Protein AF-A0A343E786-F1 (afdb_monomer)

Radius of gyration: 25.36 Å; Cα contacts (8 Å, |Δi|>4): 17; chains: 1; bounding box: 59×35×60 Å

Organism: NCBI:txid471962

Solvent-accessible surface area (backbone atoms only — not comparable to full-atom values): 7262 Å² total; per-residue (Å²): 108,72,67,60,55,49,54,53,51,52,54,51,52,49,53,52,51,53,51,51,50,52,52,62,74,66,58,67,91,72,86,54,70,80,75,73,48,86,94,44,97,90,54,79,85,86,65,75,90,76,69,88,79,62,67,61,64,50,50,46,53,52,52,50,53,54,52,52,54,54,51,61,66,49,60,57,58,75,70,43,60,86,80,46,57,68,69,60,50,52,53,55,52,52,51,52,51,49,52,54,52,52,52,51,52,50,44,48,75,70,47,66,73,59,77,80,130

pLDDT: mean 86.16, std 11.01, range [51.53, 97.62]

Structure (mmCIF, N/CA/C/O backbone):
data_AF-A0A343E786-F1
#
_entry.id   AF-A0A343E786-F1
#
loop_
_atom_site.group_PDB
_atom_site.id
_atom_site.type_symbol
_atom_site.label_atom_id
_atom_site.label_alt_id
_atom_site.label_comp_id
_atom_site.label_asym_id
_atom_site.label_entity_id
_atom_site.label_seq_id
_atom_site.pdbx_PDB_ins_code
_atom_site.Cartn_x
_atom_site.Cartn_y
_atom_site.Cartn_z
_atom_site.occupancy
_atom_site.B_iso_or_equiv
_atom_site.auth_seq_id
_atom_site.auth_comp_id
_atom_site.auth_asym_id
_atom_site.auth_atom_id
_atom_site.pdbx_PDB_model_num
ATOM 1 N N . MET A 1 1 ? 20.091 -15.163 8.554 1.00 74.44 1 MET A N 1
ATOM 2 C CA . MET A 1 1 ? 18.678 -15.595 8.678 1.00 74.44 1 MET A CA 1
ATOM 3 C C . MET A 1 1 ? 18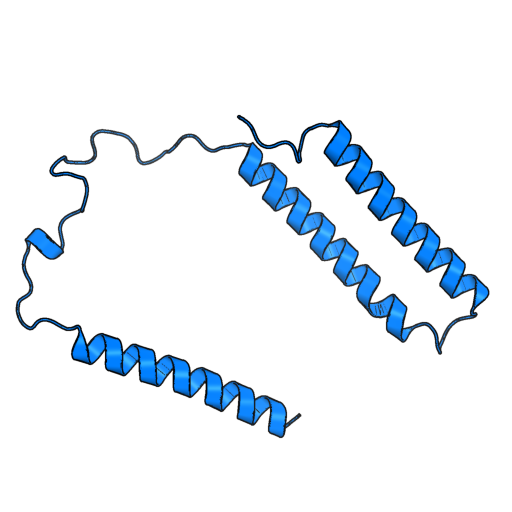.276 -15.895 10.117 1.00 74.44 1 MET A C 1
ATOM 5 O O . MET A 1 1 ? 17.284 -15.334 10.552 1.00 74.44 1 MET A O 1
ATOM 9 N N . LEU A 1 2 ? 19.052 -16.677 10.879 1.00 87.12 2 LEU A N 1
ATOM 10 C CA . LEU A 1 2 ? 18.702 -17.059 12.259 1.00 87.12 2 LEU A CA 1
ATOM 11 C C . LEU A 1 2 ? 18.539 -15.867 13.230 1.00 87.12 2 LEU A C 1
ATOM 13 O O . LEU A 1 2 ? 17.633 -15.849 14.055 1.00 87.12 2 LEU A O 1
ATOM 17 N N . VAL A 1 3 ? 19.351 -14.816 13.081 1.00 92.94 3 VAL A N 1
ATOM 18 C CA . VAL A 1 3 ? 19.197 -13.568 13.858 1.00 92.94 3 VAL A CA 1
ATOM 19 C C . VAL A 1 3 ? 17.880 -12.848 13.528 1.00 92.94 3 VAL A C 1
ATOM 21 O O . VAL A 1 3 ? 17.200 -12.367 14.427 1.00 92.94 3 VAL A O 1
ATOM 24 N N . LEU A 1 4 ? 17.471 -12.831 12.254 1.00 92.25 4 LEU A N 1
ATOM 25 C CA . LEU A 1 4 ? 16.225 -12.193 11.809 1.00 92.25 4 LEU A CA 1
ATOM 26 C C . LEU A 1 4 ? 14.988 -12.933 12.352 1.00 92.25 4 LEU A C 1
ATOM 28 O O . LEU A 1 4 ? 14.027 -12.308 12.801 1.00 92.25 4 LEU A O 1
ATOM 32 N N . SER A 1 5 ? 15.029 -14.270 12.365 1.00 92.38 5 SER A N 1
ATOM 33 C CA . SER A 1 5 ? 13.965 -15.086 12.961 1.00 92.38 5 SER A CA 1
ATOM 34 C C . SER A 1 5 ? 13.887 -14.919 14.480 1.00 92.38 5 SER A C 1
ATOM 36 O O . SER A 1 5 ? 12.795 -14.904 15.032 1.00 92.38 5 SER A O 1
ATOM 38 N N . ILE A 1 6 ? 15.023 -14.738 15.165 1.00 95.62 6 ILE A N 1
ATOM 39 C CA . ILE A 1 6 ? 15.025 -14.479 16.612 1.00 95.62 6 ILE A CA 1
ATOM 40 C C . ILE A 1 6 ? 14.413 -13.109 16.913 1.00 95.62 6 ILE A C 1
ATOM 42 O O . ILE A 1 6 ? 13.552 -13.011 17.781 1.00 95.62 6 ILE A O 1
ATOM 46 N N . ILE A 1 7 ? 14.806 -12.060 16.184 1.00 95.88 7 ILE A N 1
ATOM 47 C CA . ILE A 1 7 ? 14.280 -10.706 16.410 1.00 95.88 7 ILE A CA 1
ATOM 48 C C . ILE A 1 7 ? 12.763 -10.662 16.170 1.00 95.88 7 ILE A C 1
ATOM 50 O O . ILE A 1 7 ? 12.037 -10.123 17.000 1.00 95.88 7 ILE A O 1
ATOM 54 N N . SER A 1 8 ? 12.274 -11.273 15.086 1.00 95.19 8 SER A N 1
ATOM 55 C CA . SER A 1 8 ? 10.829 -11.345 14.800 1.00 95.19 8 SER A CA 1
ATOM 56 C C . SER A 1 8 ? 10.049 -12.172 15.828 1.00 95.19 8 SER A C 1
ATOM 58 O O . SER A 1 8 ? 8.943 -11.793 16.209 1.00 95.19 8 SER A O 1
ATOM 60 N N . ALA A 1 9 ? 10.623 -13.266 16.338 1.00 96.19 9 ALA A N 1
ATOM 61 C CA . ALA A 1 9 ? 10.004 -14.032 17.417 1.00 96.19 9 ALA A CA 1
ATOM 62 C C . ALA A 1 9 ? 9.908 -13.212 18.714 1.00 96.19 9 ALA A C 1
ATOM 64 O O . ALA A 1 9 ? 8.865 -13.206 19.365 1.00 96.19 9 ALA A O 1
ATOM 65 N N . VAL A 1 10 ? 10.967 -12.478 19.072 1.00 97.12 10 VAL A N 1
ATOM 66 C CA . VAL A 1 10 ? 10.987 -11.630 20.273 1.00 97.12 10 VAL A CA 1
ATOM 67 C C . VAL A 1 10 ? 9.942 -10.517 20.185 1.00 97.12 10 VAL A C 1
ATOM 69 O O . VAL A 1 10 ? 9.214 -10.303 21.154 1.00 97.12 10 VAL A O 1
ATOM 72 N N . THR A 1 11 ? 9.814 -9.833 19.043 1.00 96.81 11 THR A N 1
ATOM 73 C CA . THR A 1 11 ? 8.811 -8.764 18.884 1.00 96.81 11 THR A CA 1
ATOM 74 C C . THR A 1 11 ? 7.382 -9.300 18.940 1.00 96.81 11 THR A C 1
ATOM 76 O O . THR A 1 11 ? 6.526 -8.681 19.574 1.00 96.81 11 THR A O 1
ATOM 79 N N . PHE A 1 12 ? 7.123 -10.472 18.355 1.00 97.12 12 PHE A N 1
ATOM 80 C CA . PHE A 1 12 ? 5.813 -11.119 18.429 1.00 97.12 12 PHE A CA 1
ATOM 81 C C . PHE A 1 12 ? 5.450 -11.536 19.863 1.00 97.12 12 PHE A C 1
ATOM 83 O O . PHE A 1 12 ? 4.342 -11.266 20.329 1.00 97.12 12 PHE A O 1
ATOM 90 N N . ILE A 1 13 ? 6.399 -12.130 20.596 1.00 97.56 13 ILE A N 1
ATOM 91 C CA . ILE A 1 13 ? 6.211 -12.502 22.006 1.00 97.56 13 ILE A CA 1
ATOM 92 C C . ILE A 1 13 ? 5.944 -11.258 22.857 1.00 97.56 13 ILE A C 1
ATOM 94 O O . ILE A 1 13 ? 5.035 -11.272 23.684 1.00 97.56 13 ILE A O 1
ATOM 98 N N . LEU A 1 14 ? 6.682 -10.168 22.636 1.00 97.62 14 LEU A N 1
ATOM 99 C CA . LEU A 1 14 ? 6.469 -8.914 23.356 1.00 97.62 14 LEU A CA 1
ATOM 100 C C . LEU A 1 14 ? 5.043 -8.380 23.141 1.00 97.62 14 LEU A C 1
ATOM 102 O O . LEU A 1 14 ? 4.367 -8.046 24.113 1.00 97.62 14 LEU A O 1
ATOM 106 N N . ALA A 1 15 ? 4.565 -8.347 21.892 1.00 97.31 15 ALA A N 1
ATOM 107 C CA . ALA A 1 15 ? 3.210 -7.898 21.570 1.00 97.31 15 ALA A CA 1
ATOM 108 C C . ALA A 1 15 ? 2.137 -8.752 22.274 1.00 97.31 15 ALA A C 1
ATOM 110 O O . ALA A 1 15 ? 1.197 -8.209 22.859 1.00 97.31 15 ALA A O 1
ATOM 111 N N . LEU A 1 16 ? 2.310 -10.079 22.295 1.00 97.06 16 LEU A N 1
ATOM 112 C CA . LEU A 1 16 ? 1.420 -10.997 23.014 1.00 97.06 16 LEU A CA 1
ATOM 113 C C . LEU A 1 16 ? 1.440 -10.770 24.531 1.00 97.06 16 LEU A C 1
ATOM 115 O O . LEU A 1 16 ? 0.386 -10.750 25.170 1.00 97.06 16 LEU A O 1
ATOM 119 N N . VAL A 1 17 ? 2.618 -10.578 25.126 1.00 97.50 17 VAL A N 1
ATOM 120 C CA . VAL A 1 17 ? 2.754 -10.328 26.568 1.00 97.50 17 VAL A CA 1
ATOM 121 C C . VAL A 1 17 ? 2.064 -9.020 26.950 1.00 97.50 17 VAL A C 1
ATOM 123 O O . VAL A 1 17 ? 1.273 -8.997 27.889 1.00 97.50 17 VAL A O 1
ATOM 126 N N . VAL A 1 18 ? 2.278 -7.944 26.191 1.00 97.06 18 VAL A N 1
ATOM 127 C CA . VAL A 1 18 ? 1.619 -6.655 26.452 1.00 97.06 18 VAL A CA 1
ATOM 128 C C . VAL A 1 18 ? 0.099 -6.778 26.318 1.00 97.06 18 VAL A C 1
ATOM 130 O O . VAL A 1 18 ? -0.629 -6.314 27.195 1.00 97.06 18 VAL A O 1
ATOM 133 N N . MET A 1 19 ? -0.392 -7.454 25.274 1.00 95.69 19 MET A N 1
ATOM 134 C CA . MET A 1 19 ? -1.827 -7.671 25.070 1.00 95.69 19 MET A CA 1
ATOM 135 C C . MET A 1 19 ? -2.458 -8.495 26.201 1.00 95.69 19 MET A C 1
ATOM 137 O O . MET A 1 19 ? -3.528 -8.142 26.700 1.00 95.69 19 MET A O 1
ATOM 141 N N . THR A 1 20 ? -1.800 -9.570 26.645 1.00 94.19 20 THR A N 1
ATOM 142 C CA . THR A 1 20 ? -2.316 -10.410 27.737 1.00 94.19 20 THR A CA 1
ATOM 143 C C . THR A 1 20 ? -2.324 -9.660 29.064 1.00 94.19 20 THR A C 1
ATOM 145 O O . THR A 1 20 ? -3.360 -9.646 29.727 1.00 94.19 20 THR A O 1
ATOM 148 N N . ILE A 1 21 ? -1.247 -8.950 29.412 1.00 95.88 21 ILE A N 1
ATOM 149 C CA . ILE A 1 21 ? -1.190 -8.097 30.608 1.00 95.88 21 ILE A CA 1
ATOM 150 C C . ILE A 1 21 ? -2.307 -7.046 30.562 1.00 95.88 21 ILE A C 1
ATOM 152 O O . ILE A 1 21 ? -3.079 -6.943 31.513 1.00 95.88 21 ILE A O 1
ATOM 156 N N . ALA A 1 22 ? -2.474 -6.327 29.448 1.00 94.56 22 ALA A N 1
ATOM 157 C CA . ALA A 1 22 ? -3.540 -5.334 29.297 1.00 94.56 22 ALA A CA 1
ATOM 158 C C . ALA A 1 22 ? -4.944 -5.950 29.447 1.00 94.56 22 ALA A C 1
ATOM 160 O O . ALA A 1 22 ? -5.816 -5.371 30.100 1.00 94.56 22 ALA A O 1
ATOM 161 N N . SER A 1 23 ? -5.174 -7.145 28.897 1.00 89.69 23 SER A N 1
ATOM 162 C CA . SER A 1 23 ? -6.455 -7.850 29.032 1.00 89.69 23 SER A CA 1
ATOM 163 C C . SER A 1 23 ? -6.734 -8.300 30.472 1.00 89.69 23 SER A C 1
ATOM 165 O O . SER A 1 23 ? -7.863 -8.178 30.942 1.00 89.69 23 SER A O 1
ATOM 167 N N . ILE A 1 24 ? -5.707 -8.755 31.199 1.00 90.69 24 ILE A N 1
ATOM 168 C CA . ILE A 1 24 ? -5.826 -9.191 32.595 1.00 90.69 24 ILE A CA 1
ATOM 169 C C . ILE A 1 24 ? -6.071 -7.983 33.503 1.00 90.69 24 ILE A C 1
ATOM 171 O O . ILE A 1 24 ? -6.969 -8.034 34.339 1.00 90.69 24 ILE A O 1
ATOM 175 N N . LEU A 1 25 ? -5.337 -6.881 33.307 1.00 91.06 25 LEU A N 1
ATOM 176 C CA . LEU A 1 25 ? -5.511 -5.652 34.089 1.00 91.06 25 LEU A CA 1
ATOM 177 C C . LEU A 1 25 ? -6.853 -4.959 33.808 1.00 91.06 25 LEU A C 1
ATOM 179 O O . L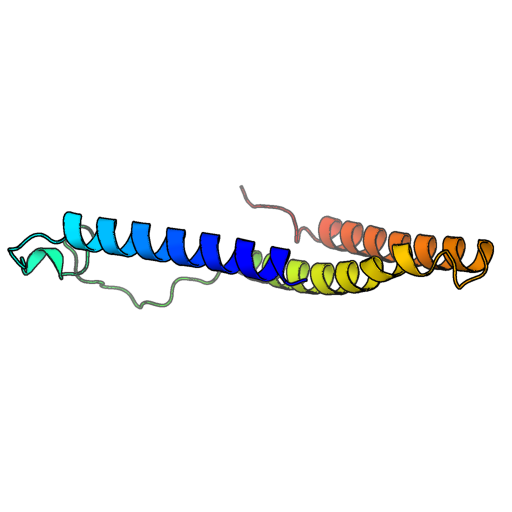EU A 1 25 ? -7.449 -4.390 34.719 1.00 91.06 25 LEU A O 1
ATOM 183 N N . SER A 1 26 ? -7.342 -4.983 32.563 1.00 86.31 26 SER A N 1
ATOM 184 C CA . SER A 1 26 ? -8.599 -4.315 32.183 1.00 86.31 26 SER A CA 1
ATOM 185 C C . SER A 1 26 ? -9.862 -5.120 32.509 1.00 86.31 26 SER A C 1
ATOM 187 O O . SER A 1 26 ? -10.973 -4.575 32.454 1.00 86.31 26 SER A O 1
ATOM 189 N N . LYS A 1 27 ? -9.728 -6.406 32.865 1.00 79.69 27 LYS A N 1
ATOM 190 C CA . LYS A 1 27 ? -10.865 -7.271 33.186 1.00 79.69 27 LYS A CA 1
ATOM 191 C C . LYS A 1 27 ? -11.525 -6.821 34.490 1.00 79.69 27 LYS A C 1
ATOM 193 O O . LYS A 1 27 ? -11.072 -7.131 35.587 1.00 79.69 27 LYS A O 1
ATOM 198 N N . LYS A 1 28 ? -12.652 -6.116 34.365 1.00 73.56 28 LYS A N 1
ATOM 199 C CA . LYS A 1 28 ? -13.544 -5.830 35.497 1.00 73.56 28 LYS A CA 1
ATOM 200 C C . LYS A 1 28 ? -14.244 -7.120 35.934 1.00 73.56 28 LYS A C 1
ATOM 202 O O . LYS A 1 28 ? -14.659 -7.919 35.099 1.00 73.56 28 LYS A O 1
ATOM 207 N N . THR A 1 29 ? -14.373 -7.311 37.243 1.00 67.50 29 THR A N 1
ATOM 208 C CA . THR A 1 29 ? -14.954 -8.515 37.863 1.00 67.50 29 THR A CA 1
ATOM 209 C C . THR A 1 29 ? -16.467 -8.624 37.683 1.00 67.50 29 THR A C 1
ATOM 211 O O . THR A 1 29 ? -17.006 -9.724 37.728 1.00 67.50 29 THR A O 1
ATOM 214 N N . ILE A 1 30 ? -17.149 -7.501 37.456 1.00 74.62 30 ILE A N 1
ATOM 215 C CA . ILE A 1 30 ? -18.603 -7.442 37.303 1.00 74.62 30 ILE A CA 1
ATOM 216 C C . ILE A 1 30 ? -18.940 -7.378 35.813 1.00 74.62 30 ILE A C 1
ATOM 218 O O . ILE A 1 30 ? -18.579 -6.423 35.120 1.00 74.62 30 ILE A O 1
ATOM 222 N N . SER A 1 31 ? -19.627 -8.409 35.323 1.00 72.50 31 SER A N 1
ATOM 223 C CA . SER A 1 31 ? -20.244 -8.425 33.999 1.00 72.50 31 SER A CA 1
ATOM 224 C C . SER A 1 31 ? -21.582 -7.690 34.058 1.00 72.50 31 SER A C 1
ATOM 226 O O . SER A 1 31 ? -22.578 -8.253 34.511 1.00 72.50 31 SER A O 1
ATOM 228 N N . ASP A 1 32 ? -21.597 -6.432 33.630 1.00 75.31 32 ASP A N 1
ATOM 229 C CA . ASP A 1 32 ? -22.829 -5.650 33.521 1.00 75.31 32 ASP A CA 1
ATOM 230 C C . ASP A 1 32 ? -23.544 -5.966 32.196 1.00 75.31 32 ASP A C 1
ATOM 232 O O . ASP A 1 32 ? -22.905 -6.015 31.140 1.00 75.31 32 ASP A O 1
ATOM 236 N N . ARG A 1 33 ? -24.864 -6.177 32.240 1.00 77.88 33 ARG A N 1
ATOM 237 C CA . ARG A 1 33 ? -25.690 -6.452 31.052 1.00 77.88 33 ARG A CA 1
ATOM 238 C C . ARG A 1 33 ? -25.626 -5.289 30.067 1.00 77.88 33 ARG A C 1
ATOM 240 O O . ARG A 1 33 ? -25.516 -5.520 28.868 1.00 77.88 33 ARG A O 1
ATOM 247 N N . GLU A 1 34 ? -25.611 -4.064 30.584 1.00 71.56 34 GLU A N 1
ATOM 248 C CA . GLU A 1 34 ? -25.561 -2.834 29.785 1.00 71.56 34 GLU A CA 1
ATOM 249 C C . GLU A 1 34 ? -24.186 -2.597 29.137 1.00 71.56 34 GLU A C 1
ATOM 251 O O . GLU A 1 34 ? -24.039 -1.752 28.262 1.00 71.56 34 GLU A O 1
ATOM 256 N N . LYS A 1 35 ? -23.156 -3.357 29.537 1.00 71.50 35 LYS A N 1
ATOM 257 C CA . LYS A 1 35 ? -21.857 -3.362 28.849 1.00 71.50 35 LYS A CA 1
ATOM 258 C C . LYS A 1 35 ? -21.835 -4.308 27.643 1.00 71.50 35 LYS A C 1
ATOM 260 O O . LYS A 1 35 ? -20.988 -4.170 26.766 1.00 71.50 35 LYS A O 1
ATOM 265 N N . ASN A 1 36 ? -22.744 -5.281 27.630 1.00 76.19 36 ASN A N 1
ATOM 266 C CA . ASN A 1 36 ? -22.876 -6.274 26.569 1.00 76.19 36 ASN A CA 1
ATOM 267 C C . ASN A 1 36 ? -24.003 -5.927 25.579 1.00 76.19 36 ASN A C 1
ATOM 269 O O . ASN A 1 36 ? -24.213 -6.683 24.631 1.00 76.19 36 ASN A O 1
ATOM 273 N N . SER A 1 37 ? -24.740 -4.832 25.796 1.00 76.81 37 SER A N 1
ATOM 274 C CA . SER A 1 37 ? -25.741 -4.328 24.855 1.00 76.81 37 SER A CA 1
ATOM 275 C C . SER A 1 37 ? -25.085 -3.504 23.730 1.00 76.81 37 SER A C 1
ATOM 277 O O . SER A 1 37 ? -23.963 -3.012 23.889 1.00 76.81 37 SER A O 1
ATOM 279 N N . PRO A 1 38 ? -25.739 -3.368 22.561 1.00 76.00 38 PRO A N 1
ATOM 280 C CA . PRO A 1 38 ? -25.240 -2.541 21.466 1.00 76.00 38 PRO A CA 1
ATOM 281 C 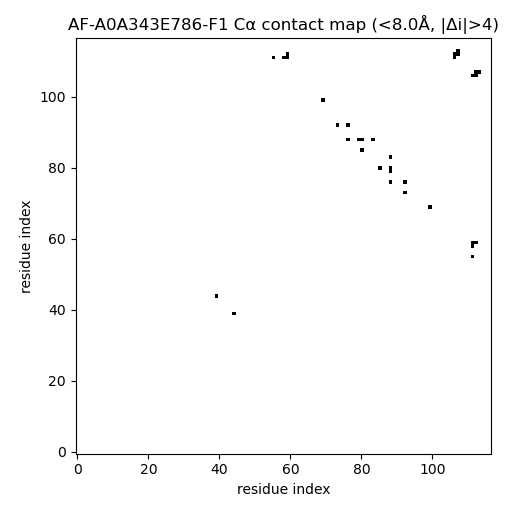C . PRO A 1 38 ? -25.115 -1.072 21.890 1.00 76.00 38 PRO A C 1
ATOM 283 O O . PRO A 1 38 ? -26.069 -0.465 22.377 1.00 76.00 38 PRO A O 1
ATOM 286 N N . TYR A 1 39 ? -23.937 -0.485 21.684 1.00 66.38 39 TYR A N 1
ATOM 287 C CA . TYR A 1 39 ? -23.691 0.931 21.950 1.00 66.38 39 TYR A CA 1
ATOM 288 C C . TYR A 1 39 ? -24.182 1.790 20.779 1.00 66.38 39 TYR A C 1
ATOM 290 O O . TYR A 1 39 ? -23.394 2.224 19.946 1.00 66.38 39 TYR A O 1
ATOM 298 N N . GLU A 1 40 ? -25.483 2.054 20.725 1.00 63.50 40 GLU A N 1
ATOM 299 C CA . GLU A 1 40 ? -26.092 2.925 19.712 1.00 63.50 40 GLU A CA 1
ATOM 300 C C . GLU A 1 40 ? -26.974 3.978 20.380 1.00 63.50 40 GLU A C 1
ATOM 302 O O . GLU A 1 40 ? -28.189 3.910 20.302 1.00 63.50 40 GLU A O 1
ATOM 307 N N . CYS A 1 41 ? -26.392 4.942 21.102 1.00 66.56 41 CYS A N 1
ATOM 308 C CA . CYS A 1 41 ? -27.121 6.117 21.618 1.00 66.56 41 CYS A CA 1
ATOM 309 C C . CYS A 1 41 ? -28.467 5.850 22.354 1.00 66.56 41 CYS A C 1
ATOM 311 O O . CYS A 1 41 ? -29.244 6.784 22.534 1.00 66.56 41 CYS A O 1
ATOM 313 N N . GLY A 1 42 ? -28.737 4.618 22.814 1.00 62.72 42 GLY A N 1
ATOM 314 C CA . GLY A 1 42 ? -30.002 4.211 23.436 1.00 62.72 42 GLY A CA 1
ATOM 315 C C . GLY A 1 42 ? -31.144 3.821 22.481 1.00 62.72 42 GLY A C 1
ATOM 316 O O . GLY A 1 42 ? -32.281 3.743 22.943 1.00 62.72 42 GLY A O 1
ATOM 317 N N . PHE A 1 43 ? -30.888 3.576 21.191 1.00 59.75 43 PHE A N 1
ATOM 318 C CA . PHE A 1 43 ? -31.901 3.121 20.233 1.00 59.75 43 PHE A CA 1
ATOM 319 C C . PHE A 1 43 ? -31.584 1.726 19.695 1.00 59.75 43 PHE A C 1
ATOM 321 O O . PHE A 1 43 ? -30.440 1.425 19.375 1.00 59.75 43 PHE A O 1
ATOM 328 N N . ASP A 1 44 ? -32.614 0.889 19.561 1.00 64.31 44 ASP A N 1
ATOM 329 C CA . ASP A 1 44 ? -32.502 -0.349 18.791 1.00 64.31 44 ASP A CA 1
ATOM 330 C C . ASP A 1 44 ? -32.287 -0.007 17.305 1.00 64.31 44 ASP A C 1
ATOM 332 O O . ASP A 1 44 ? -32.950 0.915 16.802 1.00 64.31 44 ASP A O 1
ATOM 336 N N . PRO A 1 45 ? -31.416 -0.734 16.581 1.00 62.00 45 PRO A N 1
ATOM 337 C CA . PRO A 1 45 ? -31.147 -0.477 15.171 1.00 62.00 45 PRO A CA 1
ATOM 338 C C . PRO A 1 45 ? -32.445 -0.628 14.369 1.00 62.00 45 PRO A C 1
ATOM 340 O O . PRO A 1 45 ? -32.954 -1.730 14.163 1.00 62.00 45 PRO A O 1
ATOM 343 N N . LYS A 1 46 ? -33.014 0.507 13.948 1.00 59.25 46 LYS A N 1
ATOM 344 C CA . LYS A 1 46 ? -34.273 0.568 13.184 1.00 59.25 46 LYS A CA 1
ATOM 345 C C . LYS A 1 46 ? -34.091 0.275 11.698 1.00 59.25 46 LYS A 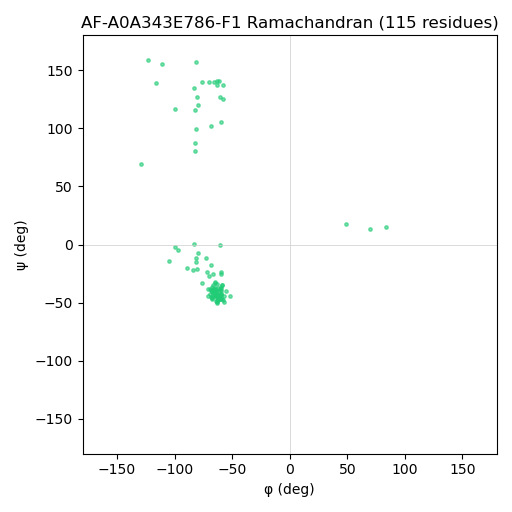C 1
ATOM 347 O O . LYS A 1 46 ? -35.060 -0.100 11.044 1.00 59.25 46 LYS A O 1
ATOM 352 N N . ASP A 1 47 ? -32.873 0.428 11.186 1.00 65.81 47 ASP A N 1
ATOM 353 C CA . ASP A 1 47 ? -32.572 0.336 9.762 1.00 65.81 47 ASP A CA 1
ATOM 354 C C . ASP A 1 47 ? -31.742 -0.902 9.417 1.00 65.81 47 ASP A C 1
ATOM 356 O O . ASP A 1 47 ? -31.027 -1.479 10.238 1.00 65.81 47 ASP A O 1
ATOM 360 N N . SER A 1 48 ? -31.848 -1.336 8.160 1.00 70.69 48 SER A N 1
ATOM 361 C CA . SER A 1 48 ? -31.074 -2.468 7.661 1.00 70.69 48 SER A CA 1
ATOM 362 C C . SER A 1 48 ? -29.573 -2.178 7.736 1.00 70.69 48 SER A C 1
ATOM 364 O O . SER A 1 48 ? -29.133 -1.106 7.331 1.00 70.69 48 SER A O 1
ATOM 366 N N . ALA A 1 49 ? -28.772 -3.177 8.111 1.00 69.62 49 ALA A N 1
ATOM 367 C CA . ALA A 1 49 ? -27.308 -3.092 8.180 1.00 69.62 49 ALA A CA 1
ATOM 368 C C . ALA A 1 49 ? -26.601 -2.783 6.836 1.00 69.62 49 ALA A C 1
ATOM 370 O O . ALA A 1 49 ? -25.373 -2.718 6.774 1.00 69.62 49 ALA A O 1
ATOM 371 N N . ARG A 1 50 ? -27.349 -2.629 5.734 1.00 71.19 50 ARG A N 1
ATOM 372 C CA . ARG A 1 50 ? -26.805 -2.255 4.427 1.00 71.19 50 ARG A CA 1
ATOM 373 C C . ARG A 1 50 ? -26.621 -0.744 4.369 1.00 71.19 50 ARG A C 1
ATOM 375 O O . ARG A 1 50 ? -27.491 -0.014 3.905 1.00 71.19 50 ARG A O 1
ATOM 382 N N . LEU A 1 51 ? -25.457 -0.303 4.826 1.00 71.00 51 LEU A N 1
ATOM 383 C CA . LEU A 1 51 ? -24.973 1.048 4.579 1.00 71.00 51 LEU A CA 1
ATOM 384 C C . LEU A 1 51 ? -24.776 1.251 3.066 1.00 71.00 51 LEU A C 1
ATOM 386 O O . LEU A 1 51 ? -24.318 0.326 2.383 1.00 71.00 51 LEU A O 1
ATOM 390 N N . PRO A 1 52 ? -25.112 2.433 2.521 1.00 75.06 52 PRO A N 1
ATOM 391 C CA . PRO A 1 52 ? -24.813 2.744 1.132 1.00 75.06 52 PRO A CA 1
ATOM 392 C C . PRO A 1 52 ? -23.302 2.632 0.903 1.00 75.06 52 PRO A C 1
ATOM 394 O O . PRO A 1 52 ? -22.496 3.237 1.609 1.00 75.06 52 PRO A O 1
ATOM 397 N N . PHE A 1 53 ? -22.921 1.818 -0.078 1.00 80.06 53 PHE A N 1
ATOM 398 C CA . PHE A 1 53 ? -21.527 1.583 -0.421 1.00 80.06 53 PHE A CA 1
ATOM 399 C C . PHE A 1 53 ? -20.997 2.726 -1.284 1.00 80.06 53 PHE A C 1
ATOM 401 O O . PHE A 1 53 ? -21.581 3.050 -2.322 1.00 80.06 53 PHE A O 1
ATOM 408 N N . SER A 1 54 ? -19.877 3.327 -0.890 1.00 84.88 54 SER A N 1
ATOM 409 C CA . SER A 1 54 ? -19.242 4.352 -1.708 1.00 84.88 54 SER A CA 1
ATOM 410 C C . SER A 1 54 ? -18.381 3.702 -2.795 1.00 84.88 54 SER A C 1
ATOM 412 O O . SER A 1 54 ? -17.355 3.070 -2.545 1.00 84.88 54 SER A O 1
ATOM 414 N N . LEU A 1 55 ? -18.774 3.914 -4.052 1.00 85.00 55 LEU A N 1
ATOM 415 C CA . LEU A 1 55 ? -18.008 3.454 -5.216 1.00 85.00 55 LEU A CA 1
ATOM 416 C C . LEU A 1 55 ? -16.590 4.045 -5.258 1.00 85.00 55 LEU A C 1
ATOM 418 O O . LEU A 1 55 ? -15.688 3.445 -5.828 1.00 85.00 55 LEU A O 1
ATOM 422 N N . ARG A 1 56 ? -16.366 5.196 -4.617 1.00 83.25 56 ARG A N 1
ATOM 423 C CA . ARG A 1 56 ? -15.052 5.848 -4.581 1.00 83.25 56 ARG A CA 1
ATOM 424 C C . ARG A 1 56 ? -14.024 5.065 -3.763 1.00 83.25 56 ARG A C 1
ATOM 426 O O . ARG A 1 56 ? -12.924 4.843 -4.253 1.00 83.25 56 ARG A O 1
ATOM 433 N N . PHE A 1 57 ? -14.380 4.570 -2.570 1.00 84.81 57 PHE A N 1
ATOM 434 C CA . PHE A 1 57 ? -13.452 3.736 -1.788 1.00 84.81 57 PHE A CA 1
ATOM 435 C C . PHE A 1 57 ? -13.146 2.415 -2.494 1.00 84.81 57 PHE A C 1
ATOM 437 O O . PHE A 1 57 ? -12.026 1.919 -2.415 1.00 84.81 57 PHE A O 1
ATOM 444 N N . PHE A 1 58 ? -14.115 1.879 -3.236 1.00 88.12 58 PHE A N 1
ATOM 445 C CA . PHE A 1 58 ? -13.890 0.708 -4.074 1.00 88.12 58 PHE A CA 1
ATOM 446 C C . PHE A 1 58 ? -12.886 0.966 -5.193 1.00 88.12 58 PHE A C 1
ATOM 448 O O . PHE A 1 58 ? -11.954 0.186 -5.359 1.00 88.12 58 PHE A O 1
ATOM 455 N N . LEU A 1 59 ? -13.057 2.063 -5.935 1.00 88.69 59 LEU A N 1
ATOM 456 C CA . LEU A 1 59 ? -12.154 2.426 -7.026 1.00 88.69 59 LEU A CA 1
ATOM 457 C C . LEU A 1 59 ? -10.723 2.626 -6.519 1.00 88.69 59 LEU A C 1
ATOM 459 O O . LEU A 1 59 ? -9.802 2.072 -7.109 1.00 88.69 59 LEU A O 1
ATOM 463 N N . ILE A 1 60 ? -10.541 3.303 -5.380 1.00 89.38 60 ILE A N 1
ATOM 464 C CA . ILE A 1 60 ? -9.219 3.465 -4.753 1.00 89.38 60 ILE A CA 1
ATOM 465 C C . ILE A 1 60 ? -8.602 2.103 -4.399 1.00 89.38 60 ILE A C 1
ATOM 467 O O . ILE A 1 60 ? -7.418 1.890 -4.646 1.00 89.38 60 ILE A O 1
ATOM 471 N N . ALA A 1 61 ? -9.384 1.162 -3.857 1.00 91.50 61 ALA A N 1
ATOM 472 C CA . ALA A 1 61 ? -8.886 -0.174 -3.525 1.00 91.50 61 ALA A CA 1
ATOM 473 C C . ALA A 1 61 ? -8.464 -0.978 -4.769 1.00 91.50 61 ALA A C 1
ATOM 475 O O . ALA A 1 61 ? -7.458 -1.685 -4.732 1.00 91.50 61 ALA A O 1
ATOM 476 N N . VAL A 1 62 ? -9.209 -0.857 -5.873 1.00 92.44 62 VAL A N 1
ATOM 477 C CA . VAL A 1 62 ? -8.867 -1.504 -7.151 1.00 92.44 62 VAL A CA 1
ATOM 478 C C . VAL A 1 62 ? -7.596 -0.897 -7.747 1.00 92.44 62 VAL A C 1
ATOM 480 O O . VAL A 1 62 ? -6.699 -1.641 -8.133 1.00 92.44 62 VAL A O 1
ATOM 483 N N . ILE A 1 63 ? -7.492 0.434 -7.766 1.00 92.00 63 ILE A N 1
ATOM 484 C CA . ILE A 1 63 ? -6.305 1.158 -8.239 1.00 92.00 63 ILE A CA 1
ATOM 485 C C . ILE A 1 63 ? -5.072 0.770 -7.411 1.00 92.00 63 ILE A C 1
ATOM 487 O O . ILE A 1 63 ? -4.030 0.429 -7.966 1.00 92.00 63 ILE A O 1
ATOM 491 N N . PHE A 1 64 ? -5.203 0.729 -6.080 1.00 92.00 64 PHE A N 1
ATOM 492 C CA . PHE A 1 64 ? -4.135 0.288 -5.182 1.00 92.00 64 PHE A CA 1
ATOM 493 C C . PHE A 1 64 ? -3.647 -1.129 -5.510 1.00 92.00 64 PHE A C 1
ATOM 495 O O . PHE A 1 64 ? -2.443 -1.360 -5.565 1.00 92.00 64 PHE A O 1
ATOM 502 N N . LEU A 1 65 ? -4.565 -2.067 -5.766 1.00 94.50 65 LEU A N 1
ATOM 503 C CA . LEU A 1 65 ? -4.211 -3.444 -6.113 1.00 94.50 65 LEU A CA 1
ATOM 504 C C . LEU A 1 65 ? -3.408 -3.508 -7.419 1.00 94.50 65 LEU A C 1
ATOM 506 O O . LEU A 1 65 ? -2.409 -4.223 -7.484 1.00 94.50 65 LEU A O 1
ATOM 510 N N . ILE A 1 66 ? -3.823 -2.762 -8.446 1.00 93.75 66 ILE A N 1
ATOM 511 C CA . ILE A 1 66 ? -3.119 -2.723 -9.736 1.00 93.75 66 ILE A CA 1
ATOM 512 C C . ILE A 1 66 ? -1.711 -2.144 -9.551 1.00 93.75 66 ILE A C 1
ATOM 514 O O . ILE A 1 66 ? -0.735 -2.780 -9.954 1.00 93.75 66 ILE A O 1
ATOM 518 N N . PHE A 1 67 ? -1.583 -1.002 -8.867 1.00 92.62 67 PHE A N 1
ATOM 519 C CA . PHE A 1 67 ? -0.276 -0.389 -8.615 1.00 92.62 67 PHE A CA 1
ATOM 520 C C . PHE A 1 67 ? 0.648 -1.257 -7.748 1.00 92.62 67 PHE A C 1
ATOM 522 O O . PHE A 1 67 ? 1.856 -1.264 -7.978 1.00 92.62 67 PHE A O 1
ATOM 529 N N . ASP A 1 68 ? 0.123 -2.024 -6.788 1.00 94.88 68 ASP A N 1
ATOM 530 C CA . ASP A 1 68 ? 0.929 -2.943 -5.969 1.00 94.88 68 ASP A CA 1
ATOM 531 C C . ASP A 1 68 ? 1.563 -4.063 -6.819 1.00 94.88 68 ASP A C 1
ATOM 533 O O . ASP A 1 68 ? 2.748 -4.396 -6.677 1.00 94.88 68 ASP A O 1
ATOM 537 N N . VAL A 1 69 ? 0.810 -4.590 -7.791 1.00 95.44 69 VAL A N 1
ATOM 538 C CA . VAL A 1 69 ? 1.323 -5.568 -8.763 1.00 95.44 69 VAL A CA 1
ATOM 539 C C . VAL A 1 69 ? 2.403 -4.944 -9.653 1.00 95.44 69 VAL A C 1
ATOM 541 O O . VAL A 1 69 ? 3.449 -5.559 -9.873 1.0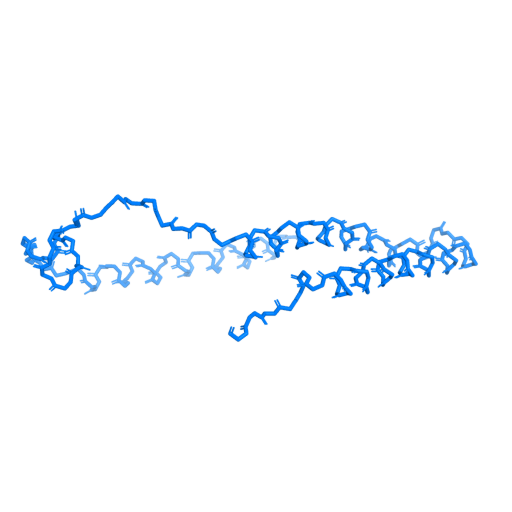0 95.44 69 VAL A O 1
ATOM 544 N N . GLU A 1 70 ? 2.201 -3.717 -10.133 1.00 93.88 70 GLU A N 1
ATOM 545 C CA . GLU A 1 70 ? 3.183 -3.015 -10.968 1.00 93.88 70 GLU A CA 1
ATOM 546 C C . GLU A 1 70 ? 4.481 -2.691 -10.211 1.00 93.88 70 GLU A C 1
ATOM 548 O O . GLU A 1 70 ? 5.576 -2.881 -10.747 1.00 93.88 70 GLU A O 1
ATOM 553 N N . ILE A 1 71 ? 4.395 -2.278 -8.943 1.00 93.25 71 ILE A N 1
ATOM 554 C CA . ILE A 1 71 ? 5.573 -2.036 -8.095 1.00 93.25 71 ILE A CA 1
ATOM 555 C C . ILE A 1 71 ? 6.321 -3.344 -7.818 1.00 93.25 71 ILE A C 1
ATOM 557 O O . ILE A 1 71 ? 7.555 -3.375 -7.852 1.00 93.25 71 ILE A O 1
ATOM 561 N N . THR A 1 72 ? 5.597 -4.444 -7.605 1.00 94.38 72 THR A N 1
ATOM 562 C CA . THR A 1 72 ? 6.204 -5.772 -7.443 1.00 94.38 72 THR A CA 1
ATOM 563 C C . THR A 1 72 ? 7.010 -6.171 -8.685 1.00 94.38 72 THR A C 1
ATOM 565 O O . THR A 1 72 ? 8.105 -6.723 -8.554 1.00 94.38 72 THR A O 1
ATOM 568 N N . LEU A 1 73 ? 6.527 -5.838 -9.889 1.00 92.06 73 LEU A N 1
ATOM 569 C CA . LEU A 1 73 ? 7.261 -6.043 -11.146 1.00 92.06 73 LEU A CA 1
ATOM 570 C C . LEU A 1 73 ? 8.473 -5.110 -11.298 1.00 92.06 73 LEU A C 1
ATOM 572 O O . LEU A 1 73 ? 9.448 -5.482 -11.953 1.00 92.06 73 LEU A O 1
ATOM 576 N N . LEU A 1 74 ? 8.451 -3.929 -10.676 1.00 93.50 74 LEU A N 1
ATOM 577 C CA . LEU A 1 74 ? 9.561 -2.975 -10.698 1.00 93.50 74 LEU A CA 1
ATOM 578 C C . LEU A 1 74 ? 10.716 -3.377 -9.765 1.00 93.50 74 LEU A C 1
ATOM 580 O O . LEU A 1 74 ? 11.881 -3.148 -10.087 1.00 93.50 74 LEU A O 1
ATOM 584 N N . LEU A 1 75 ? 10.424 -4.013 -8.630 1.00 92.69 75 LEU A N 1
ATOM 585 C CA . LEU A 1 75 ? 11.417 -4.417 -7.627 1.00 92.69 75 LEU A CA 1
ATOM 586 C C . LEU A 1 75 ? 12.617 -5.232 -8.174 1.00 92.69 75 LEU A C 1
ATOM 588 O O . LEU A 1 75 ? 13.754 -4.913 -7.809 1.00 92.69 75 LEU A O 1
ATOM 592 N N . PRO A 1 76 ? 12.450 -6.236 -9.063 1.00 89.88 76 PRO A N 1
ATOM 593 C CA . PRO A 1 76 ? 13.583 -6.973 -9.627 1.00 89.88 76 PRO A CA 1
ATOM 594 C C . PRO A 1 76 ? 14.469 -6.142 -10.567 1.00 89.88 76 PRO A C 1
ATOM 596 O O . PRO A 1 76 ? 15.621 -6.514 -10.778 1.00 89.88 76 PRO A O 1
ATOM 599 N N . VAL A 1 77 ? 14.007 -5.001 -11.094 1.00 90.38 77 VAL A N 1
ATOM 600 C CA . VAL A 1 77 ? 14.814 -4.162 -12.001 1.00 90.38 77 VAL A CA 1
ATOM 601 C C . VAL A 1 77 ? 16.116 -3.710 -11.329 1.00 90.38 77 VAL A C 1
ATOM 603 O O . VAL A 1 77 ? 17.161 -3.652 -11.979 1.00 90.38 77 VAL A O 1
ATOM 606 N N . ALA A 1 78 ? 16.100 -3.457 -10.016 1.00 88.12 78 ALA A N 1
ATOM 607 C CA . ALA A 1 78 ? 17.297 -3.066 -9.271 1.00 88.12 78 ALA A CA 1
ATOM 608 C C . ALA A 1 78 ? 18.364 -4.176 -9.221 1.00 88.12 78 ALA A C 1
ATOM 610 O O . ALA A 1 78 ? 19.560 -3.884 -9.223 1.00 88.12 78 ALA A O 1
ATOM 611 N N . SER A 1 79 ? 17.958 -5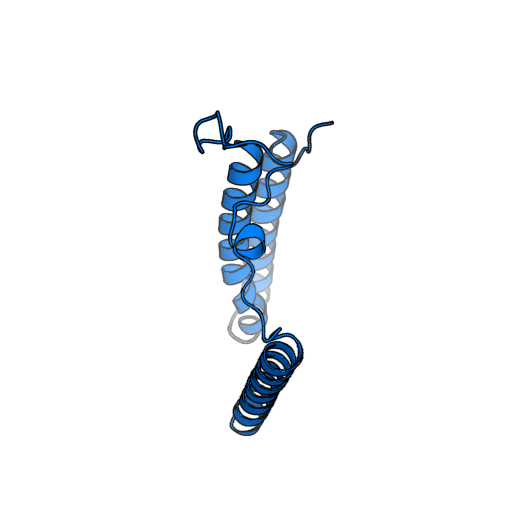.449 -9.199 1.00 89.81 79 SER A N 1
ATOM 612 C CA . SER A 1 79 ? 18.883 -6.585 -9.116 1.00 89.81 79 SER A CA 1
ATOM 613 C C . SER A 1 79 ? 19.347 -7.092 -10.486 1.00 89.81 79 SER A C 1
ATOM 615 O O . SER A 1 79 ? 20.404 -7.718 -10.576 1.00 89.81 79 SER A O 1
ATOM 617 N N . THR A 1 80 ? 18.624 -6.787 -11.572 1.00 91.00 80 THR A N 1
ATOM 618 C CA . THR A 1 80 ? 18.963 -7.232 -12.938 1.00 91.00 80 THR A CA 1
ATOM 619 C C . THR A 1 80 ? 20.062 -6.417 -13.624 1.00 91.00 80 THR A C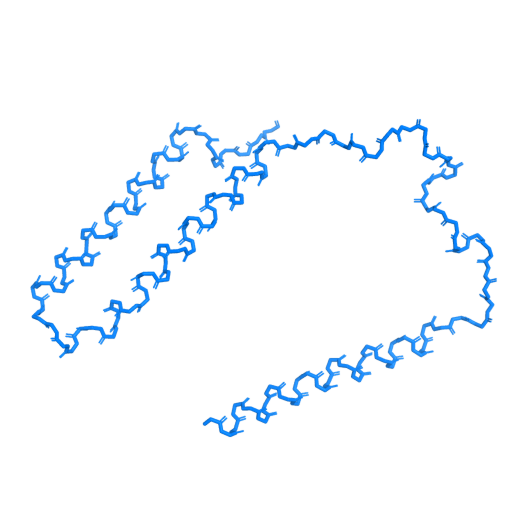 1
ATOM 621 O O . THR A 1 80 ? 20.520 -6.812 -14.700 1.00 91.00 80 THR A O 1
ATOM 624 N N . LEU A 1 81 ? 20.518 -5.310 -13.023 1.00 87.62 81 LEU A N 1
ATOM 625 C CA . LEU A 1 81 ? 21.527 -4.416 -13.610 1.00 87.62 81 LEU A CA 1
ATOM 626 C C . LEU A 1 81 ? 22.848 -5.139 -13.915 1.00 87.62 81 LEU A C 1
ATOM 628 O O . LEU A 1 81 ? 23.476 -4.871 -14.933 1.00 87.62 81 LEU A O 1
ATOM 632 N N . ASN A 1 82 ? 23.232 -6.105 -13.079 1.00 85.88 82 ASN A N 1
ATOM 633 C CA . ASN A 1 82 ? 24.485 -6.849 -13.241 1.00 85.88 82 ASN A CA 1
ATOM 634 C C . ASN A 1 82 ? 24.401 -7.997 -14.264 1.00 85.88 82 ASN A C 1
ATOM 636 O O . ASN A 1 82 ? 25.434 -8.525 -14.665 1.00 85.88 82 ASN A O 1
ATOM 640 N N . TYR A 1 83 ? 23.194 -8.411 -14.663 1.00 88.25 83 TYR A N 1
ATOM 641 C CA . TYR A 1 83 ? 22.975 -9.588 -15.519 1.00 88.25 83 TYR A CA 1
ATOM 642 C C . TYR A 1 83 ? 22.634 -9.235 -16.967 1.00 88.25 83 TYR A C 1
ATOM 644 O O . TYR A 1 83 ? 22.638 -10.105 -17.835 1.00 88.25 83 TYR A O 1
ATOM 652 N N . THR A 1 84 ? 22.296 -7.976 -17.231 1.00 91.56 84 THR A N 1
ATOM 653 C CA . THR A 1 84 ? 21.776 -7.516 -18.522 1.00 91.56 84 THR A CA 1
ATOM 654 C C . THR A 1 84 ? 22.646 -6.397 -19.083 1.00 91.56 84 THR A C 1
ATOM 656 O O . THR A 1 84 ? 23.386 -5.742 -18.353 1.00 91.56 84 THR A O 1
ATOM 659 N N . ASN A 1 85 ? 22.579 -6.165 -20.397 1.00 93.25 85 ASN A N 1
ATOM 660 C CA . ASN A 1 85 ? 23.291 -5.038 -20.995 1.00 93.25 85 ASN A CA 1
ATOM 661 C C . ASN A 1 85 ? 22.736 -3.719 -20.440 1.00 93.25 85 ASN A C 1
ATOM 663 O O . ASN A 1 85 ? 21.521 -3.529 -20.372 1.00 93.25 85 ASN A O 1
ATOM 667 N N . PHE A 1 86 ? 23.621 -2.772 -20.123 1.00 90.50 86 PHE A N 1
ATOM 668 C CA . PHE A 1 86 ? 23.232 -1.479 -19.550 1.00 90.50 86 PHE A CA 1
ATOM 669 C C . PHE A 1 86 ? 22.204 -0.728 -20.416 1.00 90.50 86 PHE A C 1
ATOM 671 O O . PHE A 1 86 ? 21.233 -0.178 -19.902 1.00 90.50 86 PHE A O 1
ATOM 678 N N . PHE A 1 87 ? 22.363 -0.768 -21.745 1.00 93.44 87 PHE A N 1
ATOM 679 C CA . PHE A 1 87 ? 21.433 -0.120 -22.675 1.00 93.44 87 PHE A CA 1
ATOM 680 C C . PHE A 1 87 ? 20.049 -0.796 -22.730 1.00 93.44 87 PHE A C 1
ATOM 682 O O . PHE A 1 87 ? 19.024 -0.115 -22.794 1.00 93.44 87 PHE A O 1
ATOM 689 N N . SER A 1 88 ? 19.983 -2.132 -22.668 1.00 91.44 88 SER A N 1
ATOM 690 C CA . SER A 1 88 ? 18.691 -2.827 -22.578 1.00 91.44 88 SER A CA 1
ATOM 691 C C . SER A 1 88 ? 18.028 -2.572 -21.229 1.00 91.44 88 SER A C 1
ATOM 693 O O . SER A 1 88 ? 16.834 -2.324 -21.181 1.00 91.44 88 SER A O 1
ATOM 695 N N . TRP A 1 89 ? 18.811 -2.550 -20.149 1.00 93.75 89 TRP A N 1
ATOM 696 C CA . TRP A 1 89 ? 18.310 -2.302 -18.802 1.00 93.7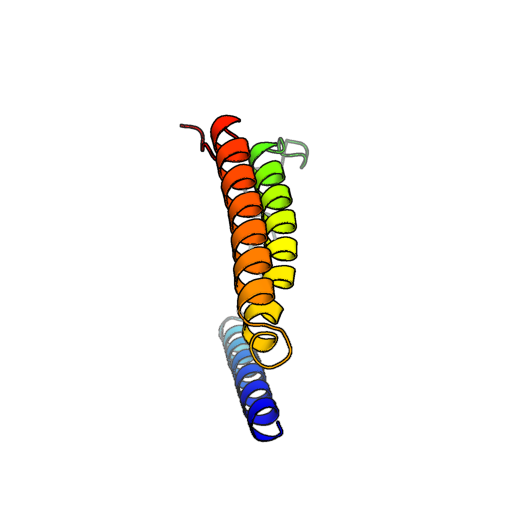5 89 TRP A CA 1
ATOM 697 C C . TRP A 1 89 ? 17.680 -0.910 -18.666 1.00 93.75 89 TRP A C 1
ATOM 699 O O . TRP A 1 89 ? 16.556 -0.780 -18.174 1.00 93.75 89 TRP A O 1
ATOM 709 N N . ILE A 1 90 ? 18.371 0.135 -19.144 1.00 93.38 90 ILE A N 1
ATOM 710 C CA . ILE A 1 90 ? 17.859 1.510 -19.070 1.00 93.38 90 ILE A CA 1
ATOM 711 C C . ILE A 1 90 ? 16.628 1.693 -19.963 1.00 93.38 90 ILE A C 1
ATOM 713 O O . ILE A 1 90 ? 15.657 2.309 -19.541 1.00 93.38 90 ILE A O 1
ATOM 717 N N . SER A 1 91 ? 16.618 1.122 -21.172 1.00 94.00 91 SER A N 1
ATOM 718 C CA . SER A 1 91 ? 15.477 1.271 -22.083 1.00 94.00 91 SER A CA 1
ATOM 719 C C . SER A 1 91 ? 14.220 0.576 -21.561 1.00 94.00 91 SER A C 1
ATOM 721 O O . SER A 1 91 ? 13.151 1.184 -21.579 1.00 94.00 91 SER A O 1
ATOM 723 N N . THR A 1 92 ? 14.325 -0.648 -21.032 1.00 93.06 92 THR A N 1
ATOM 724 C CA . THR A 1 92 ? 13.162 -1.369 -20.491 1.00 93.06 92 THR A CA 1
ATOM 725 C C . THR A 1 92 ? 12.632 -0.743 -19.206 1.00 93.06 92 THR A C 1
ATOM 727 O O . THR A 1 92 ? 11.422 -0.609 -19.053 1.00 93.06 92 THR A O 1
ATOM 730 N N . SER A 1 93 ? 13.519 -0.335 -18.292 1.00 92.81 93 SER A N 1
ATOM 731 C CA . SER A 1 93 ? 13.116 0.292 -17.025 1.00 92.81 93 SER A CA 1
ATOM 732 C C . SER A 1 93 ? 12.445 1.647 -17.247 1.00 92.81 93 SER A C 1
ATOM 734 O O . SER A 1 93 ? 11.413 1.933 -16.644 1.00 92.81 93 SER A O 1
ATOM 736 N N . LEU A 1 94 ? 12.982 2.456 -18.161 1.00 94.19 94 LEU A N 1
ATOM 737 C CA . LEU A 1 94 ? 12.433 3.768 -18.480 1.00 94.19 94 LEU A CA 1
ATOM 738 C C . LEU A 1 94 ? 11.103 3.656 -19.233 1.00 94.19 94 LEU A C 1
ATOM 740 O O . LEU A 1 94 ? 10.177 4.405 -18.938 1.00 94.19 94 LEU A O 1
ATOM 744 N N . LEU A 1 95 ? 10.966 2.685 -20.142 1.00 95.12 95 LEU A N 1
ATOM 745 C CA . LEU A 1 95 ? 9.692 2.398 -20.805 1.00 95.12 95 LEU A CA 1
ATOM 746 C C . LEU A 1 95 ? 8.623 1.951 -19.801 1.00 95.12 95 LEU A C 1
ATOM 748 O O . LEU A 1 95 ? 7.502 2.451 -19.848 1.00 95.12 95 LEU A O 1
ATOM 752 N N . PHE A 1 96 ? 8.972 1.064 -18.866 1.00 94.25 96 PHE A N 1
ATOM 753 C CA . PHE A 1 96 ? 8.048 0.607 -17.828 1.00 94.25 96 PHE A CA 1
ATOM 754 C C . PHE A 1 96 ? 7.593 1.760 -16.917 1.00 94.25 96 PHE A C 1
ATOM 756 O O . PHE A 1 96 ? 6.397 1.929 -16.689 1.00 94.25 96 PHE A O 1
ATOM 763 N N . LEU A 1 97 ? 8.523 2.613 -16.472 1.00 94.88 97 LEU A N 1
ATOM 764 C CA . LEU A 1 97 ? 8.198 3.807 -15.682 1.00 94.88 97 LEU A CA 1
ATOM 765 C C . LEU A 1 97 ? 7.295 4.789 -16.438 1.00 94.88 97 LEU A C 1
ATOM 767 O O . LEU A 1 97 ? 6.382 5.356 -15.844 1.00 94.88 97 LEU A O 1
ATOM 771 N N . MET A 1 98 ? 7.523 4.984 -17.739 1.00 95.94 98 MET A N 1
ATOM 772 C CA . MET A 1 98 ? 6.671 5.854 -18.553 1.00 95.94 98 MET A CA 1
ATOM 773 C C . MET A 1 98 ? 5.241 5.324 -18.652 1.00 95.94 98 MET A C 1
ATOM 775 O O . MET A 1 98 ? 4.305 6.110 -18.540 1.00 95.94 98 MET A O 1
ATOM 779 N N . ILE A 1 99 ? 5.058 4.010 -18.817 1.00 94.81 99 ILE A N 1
ATOM 780 C CA . ILE A 1 99 ? 3.722 3.395 -18.840 1.00 94.81 99 ILE A CA 1
ATOM 781 C C . ILE A 1 99 ? 3.000 3.634 -17.510 1.00 94.81 99 ILE A C 1
ATOM 783 O O . ILE A 1 99 ? 1.859 4.090 -17.525 1.00 94.81 99 ILE A O 1
ATOM 787 N N . LEU A 1 100 ? 3.680 3.409 -16.382 1.00 94.38 100 LEU A N 1
ATOM 788 C CA . LEU A 1 100 ? 3.117 3.615 -15.044 1.00 94.38 100 LEU A CA 1
ATOM 789 C C . LEU A 1 100 ? 2.696 5.078 -14.832 1.00 94.38 100 LEU A C 1
ATOM 791 O O . LEU A 1 100 ? 1.576 5.355 -14.405 1.00 94.38 100 LEU A O 1
ATOM 795 N N . LEU A 1 101 ? 3.561 6.032 -15.196 1.00 94.75 101 LEU A N 1
ATOM 796 C CA . LEU A 1 101 ? 3.248 7.460 -15.095 1.00 94.75 101 LEU A CA 1
ATOM 797 C C . LEU A 1 101 ? 2.050 7.850 -15.967 1.00 94.75 101 LEU A C 1
ATOM 799 O O . LEU A 1 101 ? 1.175 8.578 -15.506 1.00 94.75 101 LEU A O 1
ATOM 803 N N . ILE A 1 102 ? 1.991 7.373 -17.214 1.00 96.06 102 ILE A N 1
ATOM 804 C CA . ILE A 1 102 ? 0.872 7.661 -18.122 1.00 96.06 102 ILE A CA 1
ATOM 805 C C . ILE A 1 102 ? -0.434 7.071 -17.576 1.00 96.06 102 ILE A C 1
ATOM 807 O O . ILE A 1 102 ? -1.458 7.752 -17.621 1.00 96.06 102 ILE A O 1
ATOM 811 N N . GLY A 1 103 ?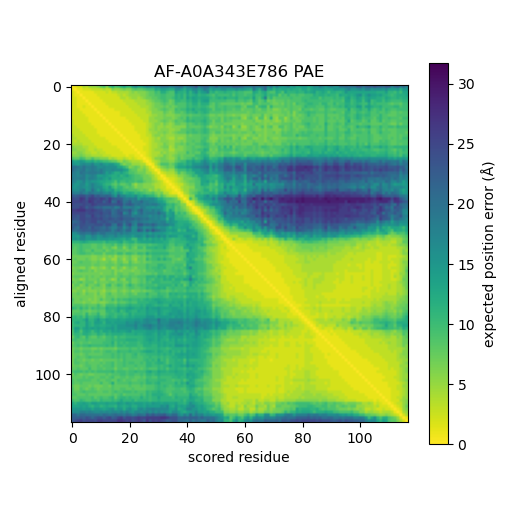 -0.400 5.851 -17.031 1.00 93.12 103 GLY A N 1
ATOM 812 C CA . GLY A 1 103 ? -1.551 5.223 -16.377 1.00 93.12 103 GLY A CA 1
ATOM 813 C C . GLY A 1 103 ? -2.078 6.065 -15.216 1.00 93.12 103 GLY A C 1
ATOM 814 O O . GLY A 1 103 ? -3.262 6.395 -15.183 1.00 93.12 103 GLY A O 1
ATOM 815 N N . LEU A 1 104 ? -1.182 6.529 -14.341 1.00 92.12 104 LEU A N 1
ATOM 816 C CA . LEU A 1 104 ? -1.540 7.401 -13.222 1.00 92.12 104 LEU A CA 1
ATOM 817 C C . LEU A 1 104 ? -2.140 8.737 -13.687 1.00 92.12 104 LEU A C 1
ATOM 819 O O . LEU A 1 104 ? -3.157 9.181 -13.154 1.00 92.12 104 LEU A O 1
ATOM 823 N N . TYR A 1 105 ? -1.539 9.385 -14.690 1.00 93.88 105 TYR A N 1
ATOM 824 C CA . TYR A 1 105 ? -2.084 10.629 -15.244 1.00 93.88 105 TYR A CA 1
ATOM 825 C C . TYR A 1 105 ? -3.464 10.421 -15.868 1.00 93.88 105 TYR A C 1
ATOM 827 O O . TYR A 1 105 ? -4.333 11.284 -15.733 1.00 93.88 105 TYR A O 1
ATOM 835 N N . TYR A 1 106 ? -3.682 9.283 -16.529 1.00 92.94 106 TYR A N 1
ATOM 836 C CA . TYR A 1 106 ? -4.986 8.936 -17.075 1.00 92.94 106 TYR A CA 1
ATOM 837 C C . TYR A 1 106 ? -6.028 8.785 -15.962 1.00 92.94 106 TYR A C 1
ATOM 839 O O . TYR A 1 106 ? -7.071 9.434 -16.025 1.00 92.94 106 TYR A O 1
ATOM 847 N N . GLU A 1 107 ? -5.740 8.017 -14.912 1.00 90.88 107 GLU A N 1
ATOM 848 C CA . GLU A 1 107 ? -6.650 7.838 -13.771 1.00 90.88 107 GLU A CA 1
ATOM 849 C C . GLU A 1 107 ? -6.961 9.151 -13.045 1.00 90.88 107 GLU A C 1
ATOM 851 O O . GLU A 1 107 ? -8.111 9.397 -12.669 1.00 90.88 107 GLU A O 1
ATOM 856 N N . TRP A 1 108 ? -5.962 10.029 -12.910 1.00 90.00 108 TRP A N 1
ATOM 857 C CA . TRP A 1 108 ? -6.166 11.370 -12.371 1.00 90.00 108 TRP A CA 1
ATOM 858 C C . TRP A 1 108 ? -7.099 12.182 -13.271 1.00 90.00 108 TRP A C 1
ATOM 860 O O . TRP A 1 108 ? -8.086 12.728 -12.789 1.00 90.00 108 TRP A O 1
ATOM 870 N N . SER A 1 109 ? -6.865 12.202 -14.586 1.00 91.12 109 SER A N 1
ATOM 871 C CA . SER A 1 109 ? -7.734 12.929 -15.523 1.00 91.12 109 SER A CA 1
ATOM 872 C C . SER A 1 109 ? -9.193 12.446 -15.512 1.00 91.12 109 SER A C 1
ATOM 874 O O . SER A 1 109 ? -10.092 13.223 -15.818 1.00 91.12 109 SER A O 1
ATOM 876 N N . GLN A 1 110 ? -9.439 11.187 -15.128 1.00 88.81 110 GLN A N 1
ATOM 877 C CA . GLN A 1 110 ? -10.783 10.615 -14.981 1.00 88.81 110 GLN A CA 1
ATOM 878 C C . GLN A 1 110 ? -11.443 10.944 -13.630 1.00 88.81 110 GLN A C 1
ATOM 880 O O . GLN A 1 110 ? -12.556 10.495 -13.363 1.00 88.81 110 GLN A O 1
ATOM 885 N N . GLY A 1 111 ? -10.767 11.694 -12.757 1.00 86.00 111 GLY A N 1
ATOM 886 C CA . GLY A 1 111 ? -11.278 12.070 -11.441 1.00 86.00 111 GLY A CA 1
ATOM 887 C C . GLY A 1 111 ? -11.361 10.903 -10.454 1.00 86.00 111 GLY A C 1
ATOM 888 O O . GLY A 1 111 ? -11.977 11.036 -9.400 1.00 86.00 111 GLY A O 1
ATOM 889 N N . ALA A 1 112 ? -10.740 9.753 -10.750 1.00 83.62 112 ALA A N 1
ATOM 890 C CA . ALA A 1 112 ? -10.770 8.589 -9.857 1.00 83.62 112 ALA A CA 1
ATOM 891 C C . ALA A 1 112 ? -10.021 8.844 -8.535 1.00 83.62 112 ALA A C 1
ATOM 893 O O . ALA A 1 112 ? -10.331 8.230 -7.513 1.00 83.62 112 ALA A O 1
ATOM 894 N N . LEU A 1 113 ? -9.058 9.771 -8.568 1.00 82.25 113 LEU A N 1
ATOM 895 C CA . LEU A 1 113 ? -8.244 10.210 -7.432 1.00 82.25 113 LEU A CA 1
ATOM 896 C C . LEU A 1 113 ? -8.771 11.494 -6.770 1.00 82.25 113 LEU A C 1
ATOM 898 O O . LEU A 1 113 ? -8.227 11.923 -5.753 1.00 82.25 113 LEU A O 1
ATOM 902 N N . GLU A 1 114 ? -9.813 12.120 -7.324 1.00 80.56 114 GLU A N 1
ATOM 903 C CA . GLU A 1 114 ? -10.392 13.327 -6.742 1.00 80.56 114 GLU A CA 1
ATOM 904 C C . GLU A 1 114 ? -11.318 12.963 -5.577 1.00 80.56 114 GLU A C 1
ATOM 906 O O . GLU A 1 114 ? -12.323 12.251 -5.712 1.00 80.56 114 GLU A O 1
ATOM 911 N N . TRP A 1 115 ? -10.983 13.469 -4.391 1.00 73.56 115 TRP A N 1
ATOM 912 C CA . TRP A 1 115 ? -11.887 13.398 -3.253 1.00 73.56 115 TRP A CA 1
ATOM 913 C C . TRP A 1 115 ? -12.995 14.446 -3.432 1.00 73.56 115 TRP A C 1
ATOM 915 O O . TRP A 1 115 ? -12.754 15.556 -3.893 1.00 73.56 115 TRP A O 1
ATOM 925 N N . ALA A 1 116 ? -14.226 14.072 -3.082 1.00 59.12 116 ALA A N 1
ATOM 926 C CA . ALA A 1 116 ? -15.329 15.013 -2.897 1.00 59.12 116 ALA A CA 1
ATOM 927 C C . ALA A 1 116 ? -15.004 16.069 -1.827 1.00 59.12 116 ALA A C 1
ATOM 929 O O . ALA A 1 116 ? -14.559 15.738 -0.730 1.00 59.12 116 ALA A O 1
ATOM 930 N N . GLU A 1 117 ? -15.351 17.316 -2.103 1.00 51.53 117 GLU A N 1
ATOM 931 C CA . GLU A 1 117 ? -15.968 18.114 -1.042 1.00 51.53 117 GLU A CA 1
ATOM 932 C C . GLU A 1 117 ? -17.355 17.542 -0.711 1.00 51.53 117 GLU A C 1
ATOM 934 O O . GLU A 1 117 ? -18.066 17.120 -1.658 1.00 51.53 117 GLU A O 1
#

InterPro domains:
  IPR000440 NADH:ubiquinone/plastoquinone oxidoreductase, chain 3 [PF00507] (16-115)
  IPR000440 NADH:ubiquinone/plastoquinone oxidoreductase, chain 3 [PTHR11058] (5-116)
  IPR038430 NADH:ubiquinone oxidoreductase, subunit 3 superfamily [G3DSA:1.20.58.1610] (1-116)

Sequence (117 aa):
MLVLSIISAVTFILALVVMTIASILSKKTISDREKNSPYECGFDPKDSARLPFSLRFFLIAVIFLIFDVEITLLLPVASTLNYTNFFSWISTSLLFLMILLIGLYYEWSQGALEWAE

Mean predicted aligned error: 9.74 Å

Secondary structure (DSSP, 8-state):
-HHHHHHHHHHHHHHHHHHHHHHHHH--S---GGGSS--STT----S-S-PPP-HHHHHHHHHHHHHHHHHHHHGGGGTGGGTS-HHHHHHHHHHHHHHHHHHHHHHHHTTTTPPP-

Foldseek 3Di:
DVVVVVVVVVVVVVVVVVVVVCCVVPDDPDDDPVVVDDPDVPDDPPDDPDDDDDVLVVLVVVVVVVVVVLVVVLVCLVVCCVVDDVVVSCVVNVVSVVVVVVVVVVCVVVCSVPDDD

Nearest PDB structures (foldseek):
  8q47-assembly1_A  TM=8.130E-01  e=1.449E-07  Bos taurus
  7r48-assembly1_A  TM=7.323E-01  e=1.809E-05  Bos taurus
  6zkh-assembly1_A  TM=8.155E-01  e=5.290E-05  Ovis aries
  8q46-assembly1_A  TM=7.585E-01  e=5.657E-05  Bos taurus
  8q0o-assembly1_A  TM=7.485E-01  e=1.654E-04  Bos taurus